Protein AF-A0A2R4T3R3-F1 (afdb_monomer_lite)

Secondary structure (DSSP, 8-state):
---GGGPPPEE-TTS-EEEEEEEEETTEEEEEEEEEE-HHHHHHHHHHHHHHH--HHHHHHHHTTS---EEETTEEE--PPP---

Structure (mmCIF, N/CA/C/O backbone):
data_AF-A0A2R4T3R3-F1
#
_entry.id   AF-A0A2R4T3R3-F1
#
loop_
_atom_site.group_PDB
_atom_site.id
_atom_site.type_symbol
_atom_site.label_atom_id
_atom_site.label_alt_id
_atom_site.label_comp_id
_atom_site.label_asym_id
_atom_site.label_entity_id
_atom_site.label_seq_id
_atom_site.pdbx_PDB_ins_code
_atom_site.Cartn_x
_atom_site.Cartn_y
_atom_site.Cartn_z
_atom_site.occupancy
_atom_site.B_iso_or_equiv
_atom_site.auth_seq_id
_atom_site.auth_comp_id
_atom_site.auth_asym_id
_atom_site.auth_atom_id
_atom_site.pdbx_PDB_model_num
ATOM 1 N N . MET A 1 1 ? 5.955 -22.440 -5.536 1.00 51.97 1 MET A N 1
ATOM 2 C CA . MET A 1 1 ? 6.111 -20.976 -5.621 1.00 51.97 1 MET A CA 1
ATOM 3 C C . MET A 1 1 ? 5.672 -20.464 -4.263 1.00 51.97 1 MET A C 1
ATOM 5 O O . MET A 1 1 ? 4.522 -20.693 -3.909 1.00 51.97 1 MET A O 1
ATOM 9 N N . ASP A 1 2 ? 6.620 -19.989 -3.455 1.00 53.00 2 ASP A N 1
ATOM 10 C CA . ASP A 1 2 ? 6.374 -19.571 -2.068 1.00 53.00 2 ASP A CA 1
ATOM 11 C C . ASP A 1 2 ? 5.566 -18.265 -2.002 1.00 53.00 2 ASP A C 1
ATOM 13 O O . ASP A 1 2 ? 5.638 -17.459 -2.934 1.00 53.00 2 ASP A O 1
ATOM 17 N N . PRO A 1 3 ? 4.764 -18.056 -0.941 1.00 52.12 3 PRO A N 1
ATOM 18 C CA . PRO A 1 3 ? 3.707 -17.058 -0.955 1.00 52.12 3 PRO A CA 1
ATOM 19 C C . PRO A 1 3 ? 4.246 -15.618 -0.841 1.00 52.12 3 PRO A C 1
ATOM 21 O O . PRO A 1 3 ? 5.142 -15.324 -0.055 1.00 52.12 3 PRO A O 1
ATOM 24 N N . ILE A 1 4 ? 3.628 -14.708 -1.603 1.00 56.41 4 ILE A N 1
ATOM 25 C CA . ILE A 1 4 ? 3.883 -13.253 -1.678 1.00 56.41 4 ILE A CA 1
ATOM 26 C C . ILE A 1 4 ? 3.766 -12.439 -0.369 1.00 56.41 4 ILE A C 1
ATOM 28 O O . ILE A 1 4 ? 4.395 -11.382 -0.339 1.00 56.41 4 ILE A O 1
ATOM 32 N N . PRO A 1 5 ? 3.075 -12.845 0.726 1.00 55.97 5 PRO A N 1
ATOM 33 C CA . PRO A 1 5 ? 2.865 -11.975 1.891 1.00 55.97 5 PRO A CA 1
ATOM 34 C C . PRO A 1 5 ? 4.139 -11.534 2.623 1.00 55.97 5 PRO A C 1
ATOM 36 O O . PRO A 1 5 ? 4.062 -10.701 3.519 1.00 55.97 5 PRO A O 1
ATOM 39 N N . SER A 1 6 ? 5.299 -12.096 2.282 1.00 59.59 6 SER A N 1
ATOM 40 C CA . SER A 1 6 ? 6.601 -11.753 2.856 1.00 59.59 6 SER A CA 1
ATOM 41 C C . SER A 1 6 ? 7.477 -10.883 1.949 1.00 59.59 6 SER A C 1
ATOM 43 O O . SER A 1 6 ? 8.592 -10.543 2.349 1.00 59.59 6 SER A O 1
ATOM 45 N N . ARG A 1 7 ? 7.023 -10.499 0.745 1.00 79.50 7 ARG A N 1
ATOM 46 C CA . ARG A 1 7 ? 7.811 -9.602 -0.111 1.00 79.50 7 ARG A CA 1
ATOM 47 C C . ARG A 1 7 ? 7.663 -8.152 0.361 1.00 79.50 7 ARG A C 1
ATOM 49 O O . ARG A 1 7 ? 6.538 -7.655 0.407 1.00 79.50 7 ARG A O 1
ATOM 56 N N . PRO A 1 8 ? 8.769 -7.469 0.702 1.00 84.81 8 PRO A N 1
ATOM 57 C CA . PRO A 1 8 ? 8.704 -6.079 1.121 1.00 84.81 8 PRO A CA 1
ATOM 58 C C . PRO A 1 8 ? 8.315 -5.177 -0.052 1.00 84.81 8 PRO A C 1
ATOM 60 O O . PRO A 1 8 ? 8.615 -5.474 -1.211 1.00 84.81 8 PRO A O 1
ATOM 63 N N . ALA A 1 9 ? 7.686 -4.047 0.268 1.00 90.62 9 ALA A N 1
ATOM 64 C CA . ALA A 1 9 ? 7.555 -2.950 -0.679 1.00 90.62 9 ALA A CA 1
ATOM 65 C C . ALA A 1 9 ? 8.945 -2.414 -1.058 1.00 90.62 9 ALA A C 1
ATOM 67 O O . ALA A 1 9 ? 9.860 -2.402 -0.229 1.00 90.62 9 ALA A O 1
ATOM 68 N N . TYR A 1 10 ? 9.106 -1.963 -2.298 1.00 93.12 10 TYR A N 1
ATOM 69 C CA . TYR A 1 10 ? 10.382 -1.474 -2.821 1.00 93.12 10 TYR A CA 1
ATOM 70 C C . TYR A 1 10 ? 10.177 -0.261 -3.729 1.00 93.12 10 TYR A C 1
ATOM 72 O O . TYR A 1 10 ? 9.056 0.023 -4.143 1.00 93.12 10 TYR A O 1
ATOM 80 N N . LYS A 1 11 ? 11.252 0.480 -4.011 1.00 96.00 11 LYS A N 1
ATOM 81 C CA . LYS A 1 11 ? 11.234 1.566 -4.998 1.00 96.00 11 LYS A CA 1
ATOM 82 C C . LYS A 1 11 ? 11.708 1.042 -6.347 1.00 96.00 11 LYS A C 1
ATOM 84 O O . LYS A 1 11 ? 12.683 0.293 -6.375 1.00 96.00 11 LYS A O 1
ATOM 89 N N . ASP A 1 12 ? 11.029 1.417 -7.423 1.00 95.38 12 ASP A N 1
ATOM 90 C CA . ASP A 1 12 ? 11.489 1.135 -8.784 1.00 95.38 12 ASP A CA 1
ATOM 91 C C . ASP A 1 12 ? 12.411 2.238 -9.328 1.00 95.38 12 ASP A C 1
ATOM 93 O O . ASP A 1 12 ? 12.726 3.208 -8.632 1.00 95.38 12 ASP A O 1
ATOM 97 N N . ASP A 1 13 ? 12.870 2.057 -10.567 1.00 96.69 13 ASP A N 1
ATOM 98 C CA . ASP A 1 13 ? 13.829 2.950 -11.227 1.00 96.69 13 ASP A CA 1
ATOM 99 C C . ASP A 1 13 ? 13.267 4.363 -11.466 1.00 96.69 13 ASP A C 1
ATOM 101 O O . ASP A 1 13 ? 14.030 5.327 -11.533 1.00 96.69 13 ASP A O 1
ATOM 105 N N . ASP A 1 14 ? 11.939 4.501 -11.524 1.00 95.94 14 ASP A N 1
ATOM 106 C CA . ASP A 1 14 ? 11.240 5.782 -11.667 1.00 95.94 14 ASP A CA 1
ATOM 107 C C . ASP A 1 14 ? 10.989 6.462 -10.305 1.00 95.94 14 ASP A C 1
ATOM 109 O O . ASP A 1 14 ? 10.461 7.574 -10.232 1.00 95.94 14 ASP A O 1
ATOM 113 N N . GLY A 1 15 ? 11.378 5.810 -9.204 1.00 95.56 15 GLY A N 1
ATOM 114 C CA . GLY A 1 15 ? 11.181 6.292 -7.840 1.00 95.56 15 GLY A CA 1
ATOM 115 C C . GLY A 1 15 ? 9.785 6.023 -7.274 1.00 95.56 15 GLY A C 1
ATOM 116 O O . GLY A 1 15 ? 9.491 6.484 -6.166 1.00 95.56 15 GLY A O 1
ATOM 117 N N . ASN A 1 16 ? 8.946 5.264 -7.982 1.00 97.56 16 ASN A N 1
ATOM 118 C CA . ASN A 1 16 ? 7.635 4.851 -7.494 1.00 97.56 16 ASN A CA 1
ATOM 119 C C . ASN A 1 16 ? 7.780 3.737 -6.459 1.00 97.56 16 ASN A C 1
ATOM 121 O O . ASN A 1 16 ? 8.713 2.937 -6.501 1.00 97.56 16 ASN A O 1
ATOM 125 N N . VAL A 1 17 ? 6.832 3.659 -5.530 1.00 96.56 17 VAL A N 1
ATOM 126 C CA . VAL A 1 17 ? 6.757 2.579 -4.546 1.00 96.56 17 VAL A CA 1
ATOM 127 C C . VAL A 1 17 ? 5.909 1.445 -5.110 1.00 96.56 17 VAL A C 1
ATOM 129 O O . VAL A 1 17 ? 4.740 1.633 -5.441 1.00 96.56 17 VAL A O 1
ATOM 132 N N . ARG A 1 18 ? 6.489 0.248 -5.179 1.00 95.56 18 ARG A N 1
ATOM 133 C CA . ARG A 1 18 ? 5.822 -0.989 -5.585 1.00 95.56 18 ARG A CA 1
ATOM 134 C C . ARG A 1 18 ? 5.530 -1.857 -4.378 1.00 95.56 18 ARG A C 1
ATOM 136 O O . ARG A 1 18 ? 6.432 -2.205 -3.615 1.00 95.56 18 ARG A O 1
ATOM 143 N N . ILE A 1 19 ? 4.264 -2.226 -4.225 1.00 92.38 19 ILE A N 1
ATOM 144 C CA . ILE A 1 19 ? 3.779 -3.090 -3.151 1.00 92.38 19 ILE A CA 1
ATOM 145 C C . ILE A 1 19 ? 3.244 -4.379 -3.784 1.00 92.38 19 ILE A C 1
ATOM 147 O O . ILE A 1 19 ? 2.206 -4.338 -4.452 1.00 92.38 19 ILE A O 1
ATOM 151 N N . PRO A 1 20 ? 3.917 -5.526 -3.594 1.00 91.81 20 PRO A N 1
ATOM 152 C CA . PRO A 1 20 ? 3.384 -6.821 -4.004 1.00 91.81 20 PRO A CA 1
ATOM 153 C C . PRO A 1 20 ? 2.095 -7.139 -3.234 1.00 91.81 20 PRO A C 1
ATOM 155 O O . PRO A 1 20 ? 2.078 -7.092 -2.005 1.00 91.81 20 PRO A O 1
ATOM 158 N N . ILE A 1 21 ? 1.013 -7.473 -3.940 1.00 88.12 21 ILE A N 1
ATOM 159 C CA . ILE A 1 21 ? -0.298 -7.754 -3.344 1.00 88.12 21 ILE A CA 1
ATOM 160 C C . ILE A 1 21 ? -0.949 -9.014 -3.921 1.00 88.12 21 ILE A C 1
ATOM 162 O O . ILE A 1 21 ? -0.720 -9.421 -5.063 1.00 88.12 21 ILE A O 1
ATOM 166 N N . TRP A 1 22 ? -1.821 -9.610 -3.109 1.00 89.88 22 TRP A N 1
ATOM 167 C CA . TRP A 1 22 ? -2.694 -10.711 -3.497 1.00 89.88 22 TRP A CA 1
ATOM 168 C C . TRP A 1 22 ? -4.093 -10.223 -3.825 1.00 89.88 22 TRP A C 1
ATOM 170 O O . TRP A 1 22 ? -4.766 -9.610 -2.997 1.00 89.88 22 TRP A O 1
ATOM 180 N N . LEU A 1 23 ? -4.569 -10.589 -5.010 1.00 87.00 23 LEU A N 1
ATOM 181 C CA . LEU A 1 23 ? -5.973 -10.461 -5.355 1.00 87.00 23 LEU A CA 1
ATOM 182 C C . LEU A 1 23 ? -6.700 -11.724 -4.922 1.00 87.00 23 LEU A C 1
ATOM 184 O O . LEU A 1 23 ? -6.337 -12.841 -5.304 1.00 87.00 23 LEU A O 1
ATOM 188 N N . THR A 1 24 ? -7.752 -11.542 -4.132 1.00 89.62 24 THR A N 1
ATOM 189 C CA . THR A 1 24 ? -8.622 -12.634 -3.702 1.00 89.62 24 THR A CA 1
ATOM 190 C C . THR A 1 24 ? -10.042 -12.399 -4.191 1.00 89.62 24 THR A C 1
ATOM 192 O O . THR A 1 24 ? -10.523 -11.269 -4.258 1.00 89.62 24 THR A O 1
ATOM 195 N N . LYS A 1 25 ? -10.728 -13.487 -4.532 1.00 91.69 25 LYS A N 1
ATOM 196 C CA . LYS A 1 25 ? -12.154 -13.499 -4.845 1.00 91.69 25 LYS A CA 1
ATOM 197 C C . LYS A 1 25 ? -12.805 -14.551 -3.967 1.00 91.69 25 LYS A C 1
ATOM 199 O O . LYS A 1 25 ? -12.407 -15.712 -3.996 1.00 91.69 25 LYS A O 1
ATOM 204 N N . ASN A 1 26 ? -13.792 -14.144 -3.171 1.00 93.81 26 ASN A N 1
ATOM 205 C CA . ASN A 1 26 ? -14.478 -15.021 -2.215 1.00 93.81 26 ASN A CA 1
ATOM 206 C C . ASN A 1 26 ? -13.504 -15.741 -1.258 1.00 93.81 26 ASN A C 1
ATOM 208 O O . ASN A 1 26 ? -13.623 -16.940 -1.027 1.00 93.81 26 ASN A O 1
ATOM 212 N N . GLY A 1 27 ? -12.485 -15.026 -0.766 1.00 87.06 27 GLY A N 1
ATOM 213 C CA . GLY A 1 27 ? -11.465 -15.577 0.136 1.00 87.06 27 GLY A CA 1
ATOM 214 C C . GLY A 1 27 ? -10.449 -16.516 -0.526 1.00 87.06 27 GLY A C 1
ATOM 215 O O . GLY A 1 27 ? -9.537 -16.992 0.144 1.00 87.06 27 GLY A O 1
ATOM 216 N N . ARG A 1 28 ? -10.560 -16.774 -1.836 1.00 87.19 28 ARG A N 1
ATOM 217 C CA . ARG A 1 28 ? -9.605 -17.589 -2.593 1.00 87.19 28 ARG A CA 1
ATOM 218 C C . ARG A 1 28 ? -8.645 -16.700 -3.379 1.00 87.19 28 ARG A C 1
ATOM 220 O O . ARG A 1 28 ? -9.078 -15.808 -4.110 1.00 87.19 28 ARG A O 1
ATOM 227 N N . HIS A 1 29 ? -7.346 -16.979 -3.258 1.00 87.12 29 HIS A N 1
ATOM 228 C CA . HIS A 1 29 ? -6.310 -16.376 -4.102 1.00 87.12 29 HIS A CA 1
ATOM 229 C C . HIS A 1 29 ? -6.651 -16.549 -5.582 1.00 87.12 29 HIS A C 1
ATOM 231 O O . HIS A 1 29 ? -7.067 -17.624 -6.019 1.00 87.12 29 HIS A O 1
ATOM 237 N N . THR A 1 30 ? -6.542 -15.455 -6.323 1.00 91.12 30 THR A N 1
ATOM 238 C CA . THR A 1 30 ? -6.884 -15.391 -7.744 1.00 91.12 30 THR A CA 1
ATOM 239 C C . THR A 1 30 ? -5.686 -14.963 -8.575 1.00 91.12 30 THR A C 1
ATOM 241 O O . THR A 1 30 ? -5.472 -15.523 -9.645 1.00 91.12 30 THR A O 1
ATOM 244 N N . ALA A 1 31 ? -4.909 -13.990 -8.098 1.00 88.81 31 ALA A N 1
ATOM 245 C CA . ALA A 1 31 ? -3.723 -13.526 -8.796 1.00 88.81 31 ALA A CA 1
ATOM 246 C C . ALA A 1 31 ? -2.753 -12.808 -7.858 1.00 88.81 31 ALA A C 1
ATOM 248 O O . ALA A 1 31 ? -3.133 -12.278 -6.811 1.00 88.81 31 ALA A O 1
ATOM 249 N N . ASP A 1 32 ? -1.513 -12.762 -8.316 1.00 89.50 32 ASP A N 1
ATOM 250 C CA . ASP A 1 32 ? -0.431 -11.955 -7.781 1.00 89.50 32 ASP A CA 1
ATOM 251 C C . ASP A 1 32 ? -0.286 -10.702 -8.647 1.00 89.50 32 ASP A C 1
ATOM 253 O O . ASP A 1 32 ? -0.271 -10.808 -9.874 1.00 89.50 32 ASP A O 1
ATOM 257 N N . THR A 1 33 ? -0.194 -9.522 -8.039 1.00 90.19 33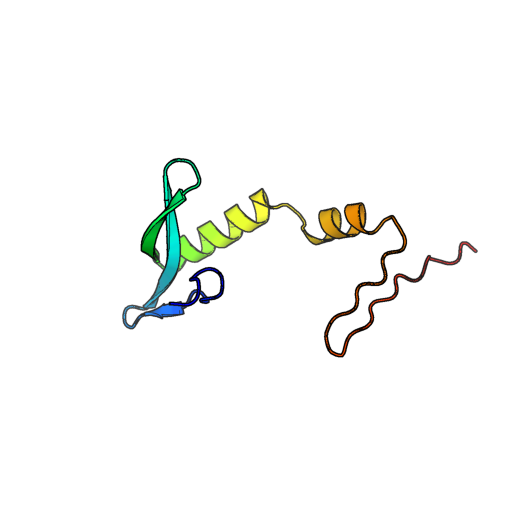 THR A N 1
ATOM 258 C CA . THR A 1 33 ? 0.035 -8.268 -8.773 1.00 90.19 33 THR A CA 1
ATOM 259 C C . THR A 1 33 ? 0.831 -7.280 -7.926 1.00 90.19 33 THR A C 1
ATOM 261 O O . THR A 1 33 ? 1.127 -7.542 -6.761 1.00 90.19 33 THR A O 1
ATOM 264 N N . GLU A 1 34 ? 1.174 -6.134 -8.503 1.00 91.69 34 GLU A N 1
ATOM 265 C CA . GLU A 1 34 ? 1.802 -5.022 -7.797 1.00 91.69 34 GLU A CA 1
ATOM 266 C C . GLU A 1 34 ? 0.875 -3.809 -7.799 1.00 91.69 34 GLU A C 1
ATOM 268 O O . GLU A 1 34 ? 0.274 -3.471 -8.820 1.00 91.69 34 GLU A O 1
ATOM 273 N N . MET A 1 35 ? 0.764 -3.152 -6.648 1.00 92.50 35 MET A N 1
ATOM 274 C CA . MET A 1 35 ? 0.228 -1.802 -6.550 1.00 92.50 35 MET A CA 1
ATOM 275 C C . MET A 1 35 ? 1.396 -0.827 -6.679 1.00 92.50 35 MET A C 1
ATOM 277 O O . MET A 1 35 ? 2.359 -0.922 -5.918 1.00 92.50 35 MET A O 1
ATOM 281 N N . VAL A 1 36 ? 1.321 0.074 -7.655 1.00 96.38 36 VAL A N 1
ATOM 282 C CA . VAL A 1 36 ? 2.355 1.078 -7.928 1.00 96.38 36 VAL A CA 1
ATOM 283 C C . VAL A 1 36 ? 1.830 2.429 -7.476 1.00 96.38 36 VAL A C 1
ATOM 285 O O . VAL A 1 36 ? 0.728 2.812 -7.860 1.00 96.38 36 VAL A O 1
ATOM 288 N N . LEU A 1 37 ? 2.606 3.117 -6.648 1.00 96.81 37 LEU A N 1
ATOM 289 C CA . LEU A 1 37 ? 2.239 4.381 -6.025 1.00 96.81 37 LEU A CA 1
ATOM 290 C C . LEU A 1 37 ? 3.339 5.411 -6.244 1.00 96.81 37 LEU A C 1
ATOM 292 O O . LEU A 1 37 ? 4.527 5.092 -6.158 1.00 96.81 37 LEU A O 1
ATOM 296 N N . LEU A 1 38 ? 2.951 6.667 -6.423 1.00 98.25 38 LEU A N 1
ATOM 297 C CA . LEU A 1 38 ? 3.874 7.781 -6.253 1.00 98.25 38 LEU A CA 1
ATOM 298 C C . LEU A 1 38 ? 4.358 7.846 -4.791 1.00 98.25 38 LEU A C 1
ATOM 300 O O . LEU A 1 38 ? 3.651 7.392 -3.883 1.00 98.25 38 LEU A O 1
ATOM 304 N N . PRO A 1 39 ? 5.517 8.471 -4.513 1.00 96.19 39 PRO A N 1
ATOM 305 C CA . PRO A 1 39 ? 5.996 8.651 -3.142 1.00 96.19 39 PRO A CA 1
ATOM 306 C C . PRO A 1 39 ? 4.961 9.284 -2.198 1.00 96.19 39 PRO A C 1
ATOM 308 O O . PRO A 1 39 ? 4.753 8.783 -1.097 1.00 96.19 39 PRO A O 1
ATOM 311 N N . SER A 1 40 ? 4.251 10.319 -2.654 1.00 96.81 40 SER A N 1
ATOM 312 C CA . SER A 1 40 ? 3.209 10.995 -1.868 1.00 96.81 40 SER A CA 1
ATOM 313 C C . SER A 1 40 ? 1.987 10.112 -1.593 1.00 96.81 40 SER A C 1
ATOM 315 O O . SER A 1 40 ? 1.369 10.210 -0.535 1.00 96.81 40 SER A O 1
ATOM 317 N N . GLU A 1 41 ? 1.629 9.230 -2.526 1.00 97.31 41 GLU A N 1
ATOM 318 C CA . GLU A 1 41 ? 0.527 8.281 -2.350 1.00 97.31 41 GLU A CA 1
ATOM 319 C C . GLU A 1 41 ? 0.907 7.169 -1.370 1.00 97.31 41 GLU A C 1
ATOM 321 O O . GLU A 1 41 ? 0.078 6.740 -0.569 1.00 97.31 41 GLU A O 1
ATOM 326 N N . ALA A 1 42 ?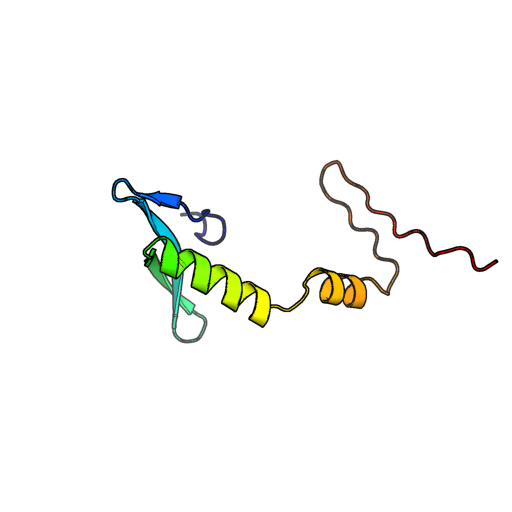 2.167 6.726 -1.396 1.00 95.12 42 ALA A N 1
ATOM 327 C CA . ALA A 1 42 ? 2.688 5.745 -0.453 1.00 95.12 42 ALA A CA 1
ATOM 328 C C . ALA A 1 42 ? 2.747 6.295 0.981 1.00 95.12 42 ALA A C 1
ATOM 330 O O . ALA A 1 42 ? 2.374 5.589 1.919 1.00 95.12 42 ALA A O 1
ATOM 331 N N . GLU A 1 43 ? 3.162 7.554 1.153 1.00 94.69 43 GLU A N 1
ATOM 332 C CA . GLU A 1 43 ? 3.119 8.255 2.444 1.00 94.69 43 GLU A CA 1
ATOM 333 C C . GLU A 1 43 ? 1.686 8.339 2.974 1.00 94.69 43 GLU A C 1
ATOM 335 O O . GLU A 1 43 ? 1.410 7.886 4.087 1.00 94.69 43 GLU A O 1
ATOM 340 N N . LEU A 1 44 ? 0.749 8.801 2.139 1.00 96.31 44 LEU A N 1
ATOM 341 C CA . LEU A 1 44 ? -0.659 8.885 2.515 1.00 96.31 44 LEU A CA 1
ATOM 342 C C . LEU A 1 44 ? -1.238 7.509 2.875 1.00 96.31 44 LEU A C 1
ATOM 344 O O . LEU A 1 44 ? -1.948 7.381 3.871 1.00 96.31 44 LEU A O 1
ATOM 348 N N . LEU A 1 45 ? -0.938 6.464 2.098 1.00 92.62 45 LEU A N 1
ATOM 349 C CA . LEU A 1 45 ? -1.385 5.104 2.401 1.00 92.62 45 LEU A CA 1
ATOM 350 C C . LEU A 1 45 ? -0.841 4.627 3.753 1.00 92.62 45 LEU A C 1
ATOM 352 O O . LEU A 1 45 ? -1.590 4.041 4.533 1.00 92.62 45 LEU A O 1
ATOM 356 N N . SER A 1 46 ? 0.434 4.891 4.043 1.00 89.00 46 SER A N 1
ATOM 357 C CA . SER A 1 46 ? 1.073 4.524 5.310 1.00 89.00 46 SER A CA 1
ATOM 358 C C . SER A 1 46 ? 0.406 5.207 6.505 1.00 89.00 46 SER A C 1
ATOM 360 O O . SER A 1 46 ? 0.110 4.547 7.503 1.00 89.00 46 SER A O 1
ATOM 362 N N . GLU A 1 47 ? 0.129 6.507 6.404 1.00 91.50 47 GLU A N 1
ATOM 363 C CA . GLU A 1 47 ? -0.581 7.262 7.444 1.00 91.50 47 GLU A CA 1
ATOM 364 C C . GLU A 1 47 ? -1.981 6.692 7.679 1.00 91.50 47 GLU A C 1
ATOM 366 O O . GLU A 1 47 ? -2.325 6.323 8.800 1.00 91.50 47 GLU A O 1
ATOM 371 N N . ARG A 1 48 ? -2.771 6.522 6.611 1.00 91.50 48 ARG A N 1
ATOM 372 C CA . ARG A 1 48 ? -4.148 6.017 6.724 1.00 91.50 48 ARG A CA 1
ATOM 373 C C . ARG A 1 48 ? -4.214 4.588 7.232 1.00 91.50 48 ARG A C 1
ATOM 375 O O . ARG A 1 48 ? -5.131 4.257 7.979 1.00 91.50 48 ARG A O 1
ATOM 382 N N . LEU A 1 49 ? -3.262 3.743 6.845 1.00 87.00 49 LEU A N 1
ATOM 383 C CA . LEU A 1 49 ? -3.185 2.378 7.345 1.00 87.00 49 LEU A CA 1
ATOM 384 C C . LEU A 1 49 ? -2.811 2.355 8.831 1.00 87.00 49 LEU A C 1
ATOM 386 O O . LEU A 1 49 ? -3.402 1.590 9.587 1.00 87.00 49 LEU A O 1
ATOM 390 N N . THR A 1 50 ? -1.880 3.214 9.254 1.00 84.81 50 THR A N 1
ATOM 391 C CA . THR A 1 50 ? -1.506 3.367 10.668 1.00 84.81 50 THR A CA 1
ATOM 392 C C . THR A 1 50 ? -2.704 3.829 11.495 1.00 84.81 50 THR A C 1
ATOM 394 O O . THR A 1 50 ? -3.023 3.209 12.506 1.00 84.81 50 THR A O 1
ATOM 397 N N . ASP A 1 51 ? -3.429 4.844 11.022 1.00 85.44 51 ASP A N 1
ATOM 398 C CA . ASP A 1 51 ? -4.648 5.331 11.672 1.00 85.44 51 ASP A CA 1
ATOM 399 C C . ASP A 1 51 ? -5.723 4.235 11.772 1.00 85.44 51 ASP A C 1
ATOM 401 O O . ASP A 1 51 ? -6.360 4.074 12.813 1.00 85.44 51 ASP A O 1
ATOM 405 N N . ALA A 1 52 ? -5.924 3.461 10.699 1.00 83.56 52 ALA A N 1
ATOM 406 C CA . ALA A 1 52 ? -6.951 2.421 10.632 1.00 83.56 52 ALA A CA 1
ATOM 407 C C . ALA A 1 52 ? -6.637 1.196 11.504 1.00 83.56 52 ALA A C 1
ATOM 409 O O . ALA A 1 52 ? -7.550 0.599 12.073 1.00 83.56 52 ALA A O 1
ATOM 410 N N . ILE 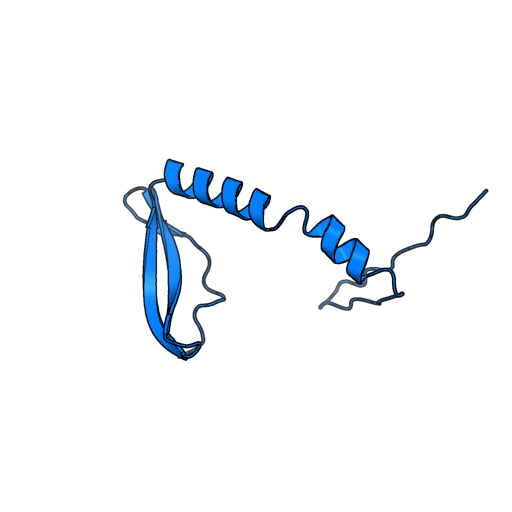A 1 53 ? -5.361 0.811 11.606 1.00 81.12 53 ILE A N 1
ATOM 411 C CA . ILE A 1 53 ? -4.909 -0.263 12.503 1.00 81.12 53 ILE A CA 1
ATOM 412 C C . ILE A 1 53 ? -4.945 0.208 13.972 1.00 81.12 53 ILE A C 1
ATOM 414 O O . ILE A 1 53 ? -5.028 -0.621 14.882 1.00 81.12 53 ILE A O 1
ATOM 418 N N . GLY A 1 54 ? -4.954 1.524 14.214 1.00 74.19 54 GLY A N 1
ATOM 419 C CA . GLY A 1 54 ? -4.879 2.118 15.547 1.00 74.19 54 GLY A CA 1
ATOM 420 C C . GLY A 1 54 ? -3.483 1.954 16.148 1.00 74.19 54 GLY A C 1
ATOM 421 O O . GLY A 1 54 ? -2.520 1.722 15.427 1.00 74.19 54 GLY A O 1
ATOM 422 N N . ASP A 1 55 ? -3.344 2.054 17.474 1.00 68.69 55 ASP A N 1
ATOM 423 C CA . ASP A 1 55 ? -2.079 1.718 18.135 1.00 68.69 55 ASP A CA 1
ATOM 424 C C . ASP A 1 55 ? -1.954 0.184 18.281 1.00 68.69 55 ASP A C 1
ATOM 426 O O . ASP A 1 55 ? -2.581 -0.410 19.175 1.00 68.69 55 ASP A O 1
ATOM 430 N N . PRO A 1 56 ? -1.140 -0.499 17.449 1.00 62.38 56 PRO A N 1
ATOM 431 C CA . PRO A 1 56 ? -0.930 -1.932 17.584 1.00 62.38 56 PRO A CA 1
ATOM 432 C C . PRO A 1 56 ? -0.266 -2.275 18.920 1.00 62.38 56 PRO A C 1
ATOM 434 O O . PRO A 1 56 ? -0.456 -3.389 19.402 1.00 62.38 56 PRO A O 1
ATOM 437 N N . ARG A 1 57 ? 0.467 -1.349 19.566 1.00 62.09 57 ARG A N 1
ATOM 438 C CA . ARG A 1 57 ? 0.987 -1.582 20.921 1.00 62.09 57 ARG A CA 1
ATOM 439 C C . ARG A 1 57 ? -0.138 -1.623 21.935 1.00 62.09 57 ARG A C 1
ATOM 441 O O . ARG A 1 57 ? -0.120 -2.530 22.753 1.00 62.09 57 ARG A O 1
ATOM 448 N N . SER A 1 58 ? -1.113 -0.720 21.868 1.00 60.50 58 SER A N 1
ATOM 449 C CA . SER A 1 58 ? -2.286 -0.750 22.748 1.00 60.50 58 SER A CA 1
ATOM 450 C C . SER A 1 58 ? -3.092 -2.044 22.572 1.00 60.50 58 SER A C 1
ATOM 452 O O . SER A 1 58 ? -3.451 -2.697 23.553 1.00 60.50 58 SER A O 1
ATOM 454 N N . THR A 1 59 ? -3.278 -2.493 21.326 1.00 60.44 59 THR A N 1
ATOM 455 C CA . THR A 1 59 ? -3.975 -3.756 21.025 1.00 60.44 59 THR A CA 1
ATOM 456 C C . THR A 1 59 ? -3.182 -4.981 21.499 1.00 60.44 59 THR A C 1
ATOM 458 O O . THR A 1 59 ? -3.739 -5.866 22.146 1.00 60.44 59 THR A O 1
ATOM 461 N N . LEU A 1 60 ? -1.867 -5.029 21.255 1.00 61.81 60 LEU A N 1
ATOM 462 C CA . LEU A 1 60 ? -0.997 -6.094 21.766 1.00 61.81 60 LEU A CA 1
ATOM 463 C C . LEU A 1 60 ? -0.923 -6.081 23.298 1.00 61.81 60 LEU A C 1
ATOM 465 O O . LEU A 1 60 ? -0.984 -7.137 23.910 1.00 61.81 60 LEU A O 1
ATOM 469 N N . GLN A 1 61 ? -0.845 -4.915 23.938 1.00 60.00 61 GLN A N 1
ATOM 470 C CA . GLN A 1 61 ? -0.875 -4.784 25.399 1.00 60.00 61 GLN A CA 1
ATOM 471 C C . GLN A 1 61 ? -2.197 -5.291 25.981 1.00 60.00 61 GLN A C 1
ATOM 473 O O . GLN A 1 61 ? -2.176 -6.005 26.979 1.00 60.00 61 GLN A O 1
ATOM 478 N N . SER A 1 62 ? -3.322 -4.997 25.320 1.00 57.09 62 SER A N 1
ATOM 479 C CA . SER A 1 62 ? -4.638 -5.514 25.700 1.00 57.09 62 SER A CA 1
ATOM 480 C C . SER A 1 62 ? -4.698 -7.047 25.635 1.00 57.09 62 SER A C 1
ATOM 482 O O . SER A 1 62 ? -5.167 -7.693 26.573 1.00 57.09 62 SER A O 1
ATOM 484 N N . LEU A 1 63 ? -4.147 -7.640 24.569 1.00 58.47 63 LEU A N 1
ATOM 485 C CA . LEU A 1 63 ? -4.065 -9.095 24.382 1.00 58.47 63 LEU A CA 1
ATOM 486 C C . LEU A 1 63 ? -3.083 -9.778 25.353 1.00 58.47 63 LEU A C 1
ATOM 488 O O . LEU A 1 63 ? -3.283 -10.932 25.727 1.00 58.47 63 LEU A O 1
ATOM 492 N N . LEU A 1 64 ? -2.036 -9.070 25.782 1.00 59.72 64 LEU A N 1
ATOM 493 C CA . LEU A 1 64 ? -0.991 -9.559 26.689 1.00 59.72 64 LEU A CA 1
ATOM 494 C C . LEU A 1 64 ? -1.299 -9.292 28.179 1.00 59.72 64 LEU A C 1
ATOM 496 O O . LEU A 1 64 ? -0.421 -9.472 29.023 1.00 59.72 64 LEU A O 1
ATOM 500 N N . HIS A 1 65 ? -2.523 -8.880 28.541 1.00 54.75 65 HIS A N 1
ATOM 501 C CA . HIS A 1 65 ? -2.948 -8.774 29.949 1.00 54.75 65 HIS A CA 1
ATOM 502 C C . HIS A 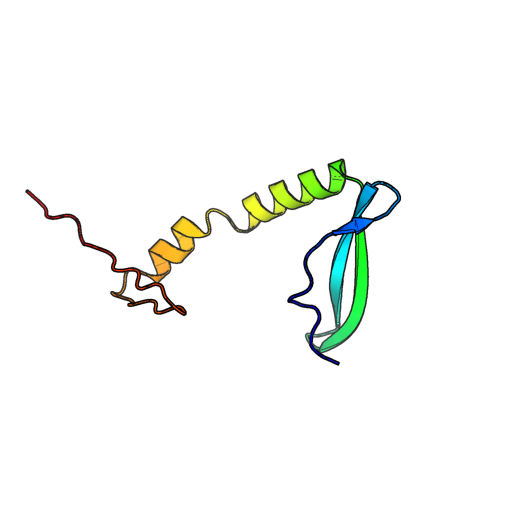1 65 ? -3.131 -10.133 30.653 1.00 54.75 65 HIS A C 1
ATOM 504 O O . HIS A 1 65 ? -3.293 -10.169 31.872 1.00 54.75 65 HIS A O 1
ATOM 510 N N . ALA A 1 66 ? -3.044 -11.252 29.931 1.00 50.41 66 ALA A N 1
ATOM 511 C CA . ALA A 1 66 ? -2.670 -12.533 30.526 1.00 50.41 66 ALA A CA 1
ATOM 512 C C . ALA A 1 66 ? -1.136 -12.668 30.475 1.00 50.41 66 ALA A C 1
ATOM 514 O O . ALA A 1 66 ? -0.549 -12.260 29.476 1.00 50.41 66 ALA A O 1
ATOM 515 N N . PRO A 1 67 ? -0.459 -13.231 31.494 1.00 48.09 67 PRO A N 1
ATOM 516 C CA . PRO A 1 67 ? 0.995 -13.382 31.484 1.00 48.09 67 PRO A CA 1
ATOM 517 C C . PRO A 1 67 ? 1.417 -14.318 30.343 1.00 48.09 67 PRO A C 1
ATOM 519 O O . PRO A 1 67 ? 1.450 -15.537 30.490 1.00 48.09 67 PRO A O 1
ATOM 522 N N . VAL A 1 68 ? 1.714 -13.740 29.183 1.00 49.84 68 VAL A N 1
ATOM 523 C CA . VAL A 1 68 ? 2.174 -14.455 27.997 1.00 49.84 68 VAL A CA 1
ATOM 524 C C . VAL A 1 68 ? 3.677 -14.257 27.898 1.00 49.84 68 VAL A C 1
ATOM 526 O O . VAL A 1 68 ? 4.169 -13.149 27.692 1.00 49.84 68 VAL A O 1
ATOM 529 N N . ILE A 1 69 ? 4.413 -15.356 28.040 1.00 51.03 69 ILE A N 1
ATOM 530 C CA . ILE A 1 69 ? 5.827 -15.412 27.680 1.00 51.03 69 ILE A CA 1
ATOM 531 C C . ILE A 1 69 ? 5.877 -15.523 26.156 1.00 51.03 69 ILE A C 1
ATOM 533 O O . ILE A 1 69 ? 5.607 -16.585 25.599 1.00 51.03 69 ILE A O 1
ATOM 537 N N . ALA A 1 70 ? 6.206 -14.430 25.474 1.00 51.47 70 ALA A N 1
ATOM 538 C CA . ALA A 1 70 ? 6.509 -14.478 24.051 1.00 51.47 70 ALA A CA 1
ATOM 539 C C . ALA A 1 70 ? 7.986 -14.872 23.875 1.00 51.47 70 ALA A C 1
ATOM 541 O O . ALA A 1 70 ? 8.881 -14.126 24.280 1.00 51.47 70 ALA A O 1
ATOM 542 N N . GLN A 1 71 ? 8.238 -16.049 23.294 1.00 41.03 71 GLN A N 1
ATOM 543 C CA . GLN A 1 71 ? 9.575 -16.466 22.863 1.00 41.03 71 GLN A CA 1
ATOM 544 C C . GLN A 1 71 ? 9.725 -16.275 21.352 1.00 41.03 71 GLN A C 1
ATOM 546 O O . GLN A 1 71 ? 8.986 -16.872 20.571 1.00 41.03 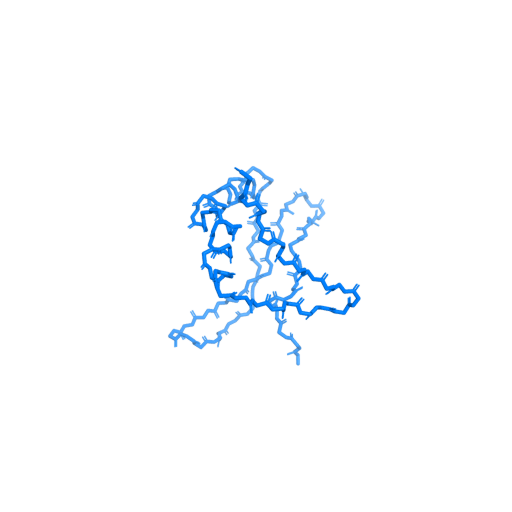71 GLN A O 1
ATOM 551 N N . GLY A 1 72 ? 10.704 -15.464 20.950 1.00 40.66 72 GLY A N 1
ATOM 552 C CA . GLY A 1 72 ? 11.237 -15.431 19.587 1.00 40.66 72 GLY A CA 1
ATOM 553 C C . GLY A 1 72 ? 12.691 -15.925 19.565 1.00 40.66 72 GLY A C 1
ATOM 554 O O . GLY A 1 72 ? 13.315 -16.006 20.627 1.00 40.66 72 GLY A O 1
ATOM 555 N N . PRO A 1 73 ? 13.270 -16.246 18.391 1.00 35.09 73 PRO A N 1
ATOM 556 C CA . PRO A 1 73 ? 14.668 -16.663 18.294 1.00 35.09 73 PRO A CA 1
ATOM 557 C C . PRO A 1 73 ? 15.594 -15.591 18.889 1.00 35.09 73 PRO A C 1
ATOM 559 O O . PRO A 1 73 ? 15.761 -14.516 18.321 1.00 35.09 73 PRO A O 1
ATOM 562 N N . GLY A 1 74 ? 16.168 -15.872 20.062 1.00 49.75 74 GLY A N 1
ATOM 563 C CA . GLY A 1 74 ? 17.111 -14.990 20.755 1.00 49.75 74 GLY A CA 1
ATOM 564 C C . GLY A 1 74 ? 16.509 -13.860 21.602 1.00 49.75 74 GLY A C 1
ATOM 565 O O . GLY A 1 74 ? 17.278 -13.076 22.151 1.00 49.75 74 GLY A O 1
ATOM 566 N N . VAL A 1 75 ? 15.180 -13.761 21.753 1.00 38.75 75 VAL A N 1
ATOM 567 C CA . VAL A 1 75 ? 14.550 -12.699 22.563 1.00 38.75 75 VAL A CA 1
ATOM 568 C C . VAL A 1 75 ? 13.466 -13.271 23.476 1.00 38.75 75 VAL A C 1
ATOM 570 O O . VAL A 1 75 ? 12.468 -13.818 23.007 1.00 38.75 75 VAL A O 1
ATOM 573 N N . THR A 1 76 ? 13.645 -13.078 24.786 1.00 45.94 76 THR A N 1
ATOM 574 C CA . THR A 1 76 ? 12.615 -13.313 25.808 1.00 45.94 76 THR A CA 1
ATOM 575 C C . THR A 1 76 ? 12.133 -11.965 26.322 1.00 45.94 76 THR A C 1
ATOM 577 O O . THR A 1 76 ? 12.885 -11.246 26.979 1.00 45.94 76 THR A O 1
ATOM 580 N N . VAL A 1 77 ? 10.875 -11.621 26.046 1.00 50.12 77 VAL A N 1
ATOM 581 C CA . VAL A 1 77 ? 10.233 -10.446 26.647 1.00 50.12 77 VAL A CA 1
ATOM 582 C C . VAL A 1 77 ? 9.463 -10.902 27.882 1.00 50.12 77 VAL A C 1
ATOM 584 O O . VAL A 1 77 ? 8.556 -11.725 27.781 1.00 50.12 77 VAL A O 1
ATOM 587 N N . VAL A 1 78 ? 9.826 -10.368 29.050 1.00 47.50 78 VAL A N 1
ATOM 588 C CA . VAL A 1 78 ? 9.100 -10.581 30.309 1.00 47.50 78 VAL A CA 1
ATOM 589 C C . VAL A 1 78 ? 8.461 -9.262 30.719 1.00 47.50 78 VAL A C 1
ATOM 591 O O . VAL A 1 78 ? 9.157 -8.289 31.011 1.00 47.50 78 VAL A O 1
ATOM 594 N N . SER A 1 79 ? 7.133 -9.219 30.754 1.00 47.22 79 SER A N 1
ATOM 595 C CA . SER A 1 79 ? 6.380 -8.108 31.330 1.00 47.22 79 SER A CA 1
ATOM 596 C C . SER A 1 79 ? 6.553 -8.124 32.851 1.00 47.22 79 SER A C 1
ATOM 598 O O . SER A 1 79 ? 6.016 -8.977 33.556 1.00 47.22 79 SER A O 1
ATOM 600 N N . LYS A 1 80 ? 7.341 -7.182 33.380 1.00 41.31 80 LYS A N 1
ATOM 601 C CA . LYS A 1 80 ? 7.468 -6.976 34.825 1.00 41.31 80 LYS A CA 1
ATOM 602 C C . LYS A 1 80 ? 6.293 -6.119 35.297 1.00 41.31 80 LYS A C 1
ATOM 604 O O . LYS A 1 80 ? 6.170 -4.970 34.880 1.00 41.31 80 LYS A O 1
ATOM 609 N N . LEU A 1 81 ? 5.436 -6.678 36.150 1.00 50.81 81 LEU A N 1
ATOM 610 C CA . LEU A 1 81 ? 4.388 -5.917 36.837 1.00 50.81 81 LEU A CA 1
ATOM 611 C C . LEU A 1 81 ? 5.031 -4.782 37.659 1.00 50.81 81 LEU A C 1
ATOM 613 O O . LEU A 1 81 ? 6.027 -5.037 38.348 1.00 50.81 81 LEU A O 1
ATOM 617 N N . PRO A 1 82 ? 4.500 -3.546 37.605 1.00 44.56 82 PRO A N 1
ATOM 618 C CA . PRO A 1 82 ? 4.972 -2.478 38.469 1.00 44.56 82 PRO A CA 1
ATOM 619 C C . PRO A 1 82 ? 4.689 -2.856 39.92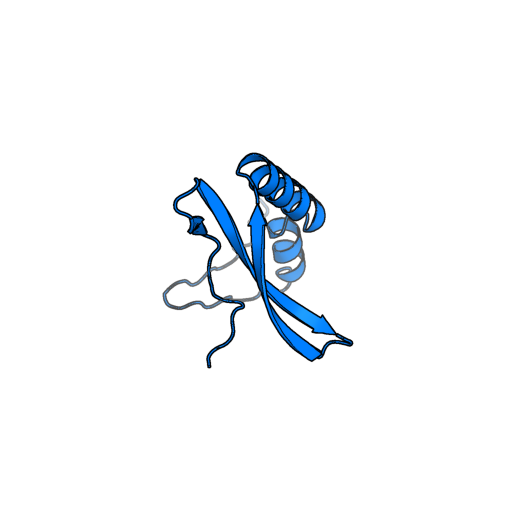6 1.00 44.56 82 PRO A C 1
ATOM 621 O O . PRO A 1 82 ? 3.580 -3.247 40.286 1.00 44.56 82 PRO A O 1
ATOM 624 N N . HIS A 1 83 ? 5.728 -2.778 40.755 1.00 41.16 83 HIS A N 1
ATOM 625 C CA . HIS A 1 83 ? 5.613 -2.932 42.198 1.00 41.16 83 HIS A CA 1
ATOM 626 C C . HIS A 1 83 ? 4.834 -1.718 42.714 1.00 41.16 83 HIS A C 1
ATOM 628 O O . HIS A 1 83 ? 5.314 -0.591 42.591 1.00 41.16 83 HIS A O 1
ATOM 634 N N . SER A 1 84 ? 3.618 -1.937 43.215 1.00 46.03 84 SER A N 1
ATOM 635 C CA . SER A 1 84 ? 2.885 -0.901 43.941 1.00 46.03 84 SER A CA 1
ATOM 636 C C . SER A 1 84 ? 3.638 -0.648 45.247 1.00 46.03 84 SER A C 1
ATOM 638 O O . SER A 1 84 ? 3.792 -1.578 46.040 1.00 46.03 84 SER A O 1
ATOM 640 N N . ALA A 1 85 ? 4.151 0.569 45.420 1.00 44.75 85 ALA A N 1
ATOM 641 C CA . ALA A 1 85 ? 4.682 1.080 46.681 1.00 44.75 85 ALA A CA 1
ATOM 642 C C . ALA A 1 85 ? 3.657 2.024 47.313 1.00 44.75 85 ALA A C 1
ATOM 644 O O . ALA A 1 85 ? 2.955 2.710 46.532 1.00 44.75 85 ALA A O 1
#

Radius of gyration: 18.84 Å; chains: 1; bounding box: 32×32×58 Å

Organism: NCBI:txid1535768

Sequence (85 aa):
MDPIPSRPAYKDDDGNVRIPIWLTKNGRHTADTEMVLLPSEAELLSERLTDAIGDPRSTLQSLLHAPVIAQGPGVTVVSKLPHSA

pLDDT: mean 73.95, std 20.62, range [35.09, 98.25]

Foldseek 3Di:
DDDDPPDDWDADPVRWIWDWDFDDDPNHTDDIDIDTGHPVRVVVVVVVVCVVCDPVVVVVVVVCPDQDFDDDVPDTDGDDDDDDD